Protein AF-A0A139Y3D6-F1 (afdb_monomer_lite)

Radius of gyration: 24.58 Å; chains: 1; bounding box: 36×64×79 Å

InterPro domains:
  IPR036974 PUA domain superfamily [G3DSA:2.30.130.10] (10-66)

Structure (mmCIF, N/CA/C/O backbone):
data_AF-A0A139Y3D6-F1
#
_entry.id   AF-A0A139Y3D6-F1
#
loop_
_atom_site.group_PDB
_atom_site.id
_atom_site.type_symbol
_atom_site.label_atom_id
_atom_site.label_alt_id
_atom_site.label_comp_id
_atom_site.label_asym_id
_atom_site.label_entity_id
_atom_site.label_seq_id
_atom_site.pdbx_PDB_ins_code
_atom_site.Cartn_x
_atom_site.Cartn_y
_atom_site.Cartn_z
_atom_site.occupancy
_atom_site.B_iso_or_equiv
_atom_site.auth_seq_id
_atom_site.auth_comp_id
_atom_site.auth_asym_id
_atom_site.auth_atom_id
_atom_site.pdbx_PDB_model_num
ATOM 1 N N . MET A 1 1 ? 10.081 -0.187 -56.828 1.00 41.38 1 MET A N 1
ATOM 2 C CA . MET A 1 1 ? 10.472 0.986 -56.020 1.00 41.38 1 MET A CA 1
ATOM 3 C C . MET A 1 1 ? 9.487 1.089 -54.872 1.00 41.38 1 MET A C 1
ATOM 5 O O . MET A 1 1 ? 8.309 1.287 -55.134 1.00 41.38 1 MET A O 1
ATOM 9 N N . GLY A 1 2 ? 9.932 0.800 -53.647 1.00 37.97 2 GLY A N 1
ATOM 10 C CA . GLY A 1 2 ? 9.081 0.778 -52.456 1.00 37.97 2 GLY A CA 1
ATOM 11 C C . GLY A 1 2 ? 8.904 2.177 -51.872 1.00 37.97 2 GLY A C 1
ATOM 12 O O . GLY A 1 2 ? 9.891 2.877 -51.662 1.00 37.97 2 GLY A O 1
ATOM 13 N N . GLY A 1 3 ? 7.654 2.571 -51.631 1.00 39.84 3 GLY A N 1
ATOM 14 C CA . GLY A 1 3 ? 7.305 3.747 -50.839 1.00 39.84 3 GLY A CA 1
ATOM 15 C C . GLY A 1 3 ? 7.191 3.350 -49.370 1.00 39.84 3 GLY A C 1
ATOM 16 O O . GLY A 1 3 ? 6.404 2.470 -49.027 1.00 39.84 3 GLY A O 1
ATOM 17 N N . LEU A 1 4 ? 8.017 3.963 -48.526 1.00 48.97 4 LEU A N 1
ATOM 18 C CA . LEU A 1 4 ? 8.002 3.815 -47.073 1.00 48.97 4 LEU A CA 1
ATOM 19 C C . LEU A 1 4 ? 6.720 4.461 -46.531 1.00 48.97 4 LEU A C 1
ATOM 21 O O . LEU A 1 4 ? 6.512 5.655 -46.727 1.00 48.97 4 LEU A O 1
ATOM 25 N N . SER A 1 5 ? 5.859 3.683 -45.870 1.00 48.88 5 SER A N 1
ATOM 26 C CA . SER A 1 5 ? 4.729 4.248 -45.133 1.00 48.88 5 SER A CA 1
ATOM 27 C C . SER A 1 5 ? 5.259 4.879 -43.849 1.00 48.88 5 SER A C 1
ATOM 29 O O . SER A 1 5 ? 5.822 4.180 -43.003 1.00 48.88 5 SER A O 1
ATOM 31 N N . GLU A 1 6 ? 5.091 6.189 -43.699 1.00 49.94 6 GLU A N 1
ATOM 32 C CA . GLU A 1 6 ? 5.333 6.889 -42.440 1.00 49.94 6 GLU A CA 1
ATOM 33 C C . GLU A 1 6 ? 4.369 6.349 -41.378 1.00 49.94 6 GLU A C 1
ATOM 35 O O . GLU A 1 6 ? 3.200 6.728 -41.312 1.00 49.94 6 GLU A O 1
ATOM 40 N N . SER A 1 7 ? 4.860 5.429 -40.546 1.00 46.31 7 SER A N 1
ATOM 41 C CA . SER A 1 7 ? 4.188 5.041 -39.311 1.00 46.31 7 SER A CA 1
ATOM 42 C C . SER A 1 7 ? 4.127 6.267 -38.414 1.00 46.31 7 SER A C 1
ATOM 44 O O . SER A 1 7 ? 5.116 6.642 -37.784 1.00 46.31 7 SER A O 1
ATOM 46 N N . THR A 1 8 ? 2.966 6.913 -38.377 1.00 48.47 8 THR A N 1
ATOM 47 C CA . THR A 1 8 ? 2.671 7.994 -37.443 1.00 48.47 8 THR A CA 1
ATOM 48 C C . THR A 1 8 ? 2.737 7.405 -36.038 1.00 48.47 8 THR A C 1
ATOM 50 O O . THR A 1 8 ? 1.818 6.728 -35.577 1.00 48.47 8 THR A O 1
ATOM 53 N N . VAL A 1 9 ? 3.875 7.586 -35.372 1.00 49.25 9 VAL A N 1
ATOM 54 C CA . VAL A 1 9 ? 4.044 7.196 -33.976 1.00 49.25 9 VAL A CA 1
ATOM 55 C C . VAL A 1 9 ? 3.118 8.103 -33.178 1.00 49.25 9 VAL A C 1
ATOM 57 O O . VAL A 1 9 ? 3.370 9.301 -33.062 1.00 49.25 9 VAL A O 1
ATOM 60 N N . PHE A 1 10 ? 2.011 7.553 -32.677 1.00 43.00 10 PHE A N 1
ATOM 61 C CA . PHE A 1 10 ? 1.154 8.239 -31.718 1.00 43.00 10 PHE A CA 1
ATOM 62 C C . PHE A 1 10 ? 2.015 8.608 -30.507 1.00 43.00 10 PHE A C 1
ATOM 64 O O . PHE A 1 10 ? 2.318 7.768 -29.660 1.00 43.00 10 PHE A O 1
ATOM 71 N N . ALA A 1 11 ? 2.446 9.865 -30.444 1.00 49.44 11 ALA A N 1
ATOM 72 C CA . ALA A 1 11 ? 3.097 10.415 -29.273 1.00 49.44 11 ALA A CA 1
ATOM 73 C C . ALA A 1 11 ? 2.023 10.574 -28.192 1.00 49.44 11 ALA A C 1
ATOM 75 O O . ALA A 1 11 ? 1.324 11.584 -28.128 1.00 49.44 11 ALA A O 1
ATOM 76 N N . ALA A 1 12 ? 1.843 9.529 -27.382 1.00 53.34 12 ALA A N 1
ATOM 77 C CA . ALA A 1 12 ? 1.034 9.613 -26.180 1.00 53.34 12 ALA A CA 1
ATOM 78 C C . ALA A 1 12 ? 1.601 10.734 -25.298 1.00 53.34 12 ALA A C 1
ATOM 80 O O . ALA A 1 12 ? 2.807 10.782 -25.041 1.00 53.34 12 ALA A O 1
ATOM 81 N N . SER A 1 13 ? 0.736 11.648 -24.856 1.00 56.06 13 SER A N 1
ATOM 82 C CA . SER A 1 13 ? 1.092 12.669 -23.869 1.00 56.06 13 SER A CA 1
ATOM 83 C C . SER A 1 13 ? 1.787 12.005 -22.673 1.00 56.06 13 SER A C 1
ATOM 85 O O . SER A 1 13 ? 1.305 10.952 -22.238 1.00 56.06 13 SER A O 1
ATOM 87 N N . PRO A 1 14 ? 2.881 12.574 -22.130 1.00 59.06 14 PRO A N 1
ATOM 88 C CA . PRO A 1 14 ? 3.584 11.976 -21.004 1.00 59.06 14 PRO A CA 1
ATOM 89 C C . PRO A 1 14 ? 2.593 11.764 -19.859 1.00 59.06 14 PRO A C 1
ATOM 91 O O . PRO A 1 14 ? 1.988 12.715 -19.364 1.00 59.06 14 PRO A O 1
ATOM 94 N N . CYS A 1 15 ? 2.378 10.502 -19.489 1.00 54.09 15 CYS A N 1
ATOM 95 C CA . CYS A 1 15 ? 1.517 10.166 -18.368 1.00 54.09 15 CYS A CA 1
ATOM 96 C C . CYS A 1 15 ? 2.105 10.800 -17.095 1.00 54.09 15 CYS A C 1
ATOM 98 O O . CYS A 1 15 ? 3.327 10.754 -16.903 1.00 54.09 15 CYS A O 1
ATOM 100 N N . PRO A 1 16 ? 1.273 11.416 -16.235 1.00 67.69 16 PRO A N 1
ATOM 101 C CA . PRO A 1 16 ? 1.727 11.919 -14.949 1.00 67.69 16 PRO A CA 1
ATOM 102 C C . PRO A 1 16 ? 2.501 10.829 -14.202 1.00 67.69 16 PRO A C 1
ATOM 104 O O . PRO A 1 16 ? 2.122 9.660 -14.236 1.00 67.69 16 PRO A O 1
ATOM 107 N N . ILE A 1 17 ? 3.584 11.198 -13.515 1.00 64.06 17 ILE A N 1
ATOM 108 C CA . ILE A 1 17 ? 4.440 10.251 -12.771 1.00 64.06 17 ILE A CA 1
ATOM 109 C C . ILE A 1 17 ? 3.619 9.427 -11.762 1.00 64.06 17 ILE A C 1
ATOM 111 O O . ILE A 1 17 ? 3.915 8.264 -11.510 1.00 64.06 17 ILE A O 1
ATOM 115 N N . GLU A 1 18 ? 2.551 10.020 -11.232 1.00 64.94 18 GLU A N 1
ATOM 116 C CA . GLU A 1 18 ? 1.557 9.398 -10.350 1.00 64.94 18 GLU A CA 1
ATOM 117 C C . GLU A 1 18 ? 0.762 8.242 -10.986 1.00 64.94 18 GLU A C 1
ATOM 119 O O . GLU A 1 18 ? 0.174 7.442 -10.263 1.00 64.94 18 GLU A O 1
ATOM 124 N N . CYS A 1 19 ? 0.773 8.111 -12.314 1.00 69.12 19 CYS A N 1
ATOM 125 C CA . CYS A 1 19 ? 0.124 7.029 -13.055 1.00 69.12 19 CYS A CA 1
ATOM 126 C C . CYS A 1 19 ? 1.093 5.912 -13.475 1.00 69.12 19 CYS A C 1
ATOM 128 O O . CYS A 1 19 ? 0.663 4.945 -14.104 1.00 69.12 19 CYS A O 1
ATOM 130 N N . LEU A 1 20 ? 2.390 6.025 -13.165 1.00 76.56 20 LEU A N 1
ATOM 131 C CA . LEU A 1 20 ? 3.364 4.986 -13.493 1.00 76.56 20 LEU A CA 1
ATOM 132 C C . LEU A 1 20 ? 3.302 3.849 -12.471 1.00 76.56 20 LEU A C 1
ATOM 134 O O . LEU A 1 20 ? 3.518 4.042 -11.275 1.00 76.56 20 LEU A O 1
ATOM 138 N N . GLU A 1 21 ? 3.061 2.632 -12.955 1.00 83.62 21 GLU A N 1
ATOM 139 C CA . GLU A 1 21 ? 3.120 1.432 -12.126 1.00 83.62 21 GLU A CA 1
ATOM 140 C C . GLU A 1 21 ? 4.574 1.120 -11.744 1.00 83.62 21 GLU A C 1
ATOM 142 O O . GLU A 1 21 ? 5.358 0.633 -12.558 1.00 83.62 21 GLU A O 1
ATOM 147 N N . ILE A 1 22 ? 4.939 1.391 -10.490 1.00 85.31 22 ILE A N 1
ATOM 148 C CA . ILE A 1 22 ? 6.315 1.211 -10.002 1.00 85.31 22 ILE A CA 1
ATOM 149 C C . ILE A 1 22 ? 6.581 -0.183 -9.413 1.00 85.31 22 ILE A C 1
ATOM 151 O O . ILE A 1 22 ? 7.724 -0.647 -9.421 1.00 85.31 22 ILE A O 1
ATOM 155 N N . ALA A 1 23 ? 5.543 -0.850 -8.901 1.00 89.44 23 ALA A N 1
ATOM 156 C CA . ALA A 1 23 ? 5.624 -2.173 -8.289 1.00 89.44 23 ALA A CA 1
ATOM 157 C C . ALA A 1 23 ? 4.249 -2.855 -8.217 1.00 89.44 23 ALA A C 1
ATOM 159 O O . ALA A 1 23 ? 3.218 -2.184 -8.184 1.00 89.44 23 ALA A O 1
ATOM 160 N N . ARG A 1 24 ? 4.258 -4.186 -8.102 1.00 92.00 24 ARG A N 1
ATOM 161 C CA . ARG A 1 24 ? 3.105 -5.022 -7.731 1.00 92.00 24 ARG A CA 1
ATOM 162 C C . ARG A 1 24 ? 3.402 -5.773 -6.444 1.00 92.00 24 ARG A C 1
ATOM 164 O O . ARG A 1 24 ? 4.555 -6.121 -6.197 1.00 92.00 24 ARG A O 1
ATOM 171 N N . CYS A 1 25 ? 2.383 -6.041 -5.634 1.00 95.12 25 CYS A N 1
ATOM 172 C CA . CYS A 1 25 ? 2.567 -6.793 -4.397 1.00 95.12 25 CYS A CA 1
ATOM 173 C C . CYS A 1 25 ? 1.326 -7.570 -3.955 1.00 95.12 25 CYS A C 1
ATOM 175 O O . CYS A 1 25 ? 0.215 -7.287 -4.405 1.00 95.12 25 CYS A O 1
ATOM 177 N N . ILE A 1 26 ? 1.538 -8.538 -3.058 1.00 95.69 26 ILE A N 1
ATOM 178 C CA . ILE A 1 26 ? 0.466 -9.165 -2.274 1.00 95.69 26 ILE A CA 1
ATOM 179 C C . ILE A 1 26 ? 0.199 -8.267 -1.066 1.00 95.69 26 ILE A C 1
ATOM 181 O O . ILE A 1 26 ? 1.123 -7.981 -0.304 1.00 95.69 26 ILE A O 1
ATOM 185 N N . SER A 1 27 ? -1.047 -7.819 -0.902 1.00 95.69 27 SER A N 1
ATOM 186 C CA . SER A 1 27 ? -1.436 -6.981 0.232 1.00 95.69 27 SER A CA 1
ATOM 187 C C . SER A 1 27 ? -2.040 -7.806 1.363 1.00 95.69 27 SER A C 1
ATOM 189 O O . SER A 1 27 ? -2.813 -8.730 1.118 1.00 95.69 27 SER A O 1
ATOM 191 N N . ASN A 1 28 ? -1.717 -7.415 2.594 1.00 94.06 28 ASN A N 1
ATOM 192 C CA . ASN A 1 28 ? -2.269 -7.980 3.825 1.00 94.06 28 ASN A CA 1
ATOM 193 C C . ASN A 1 28 ? -3.637 -7.381 4.194 1.00 94.06 28 ASN A C 1
ATOM 195 O O . ASN A 1 28 ? -4.285 -7.852 5.125 1.00 94.06 28 ASN A O 1
ATOM 199 N N . VAL A 1 29 ? -4.065 -6.327 3.494 1.00 95.50 29 VAL A N 1
ATOM 200 C CA . VAL A 1 29 ? -5.286 -5.573 3.789 1.00 95.50 29 VAL A CA 1
ATOM 201 C C . VAL A 1 29 ? -6.148 -5.426 2.540 1.00 95.50 29 VAL A C 1
ATOM 203 O O . VAL A 1 29 ? -5.665 -5.355 1.408 1.00 95.50 29 VAL A O 1
ATOM 206 N N . SER A 1 30 ? -7.457 -5.355 2.742 1.00 95.94 30 SER A N 1
ATOM 207 C CA . SER A 1 30 ? -8.422 -5.057 1.691 1.00 95.94 30 SER A CA 1
ATOM 208 C C . SER A 1 30 ? -8.332 -3.599 1.233 1.00 95.94 30 SER A C 1
ATOM 210 O O . SER A 1 30 ? -7.832 -2.711 1.926 1.00 95.94 30 SER A O 1
ATOM 212 N N . SER A 1 31 ? -8.901 -3.310 0.061 1.00 96.94 31 SER A N 1
ATOM 213 C CA . SER A 1 31 ? -8.966 -1.936 -0.456 1.00 96.94 31 SER A CA 1
ATOM 214 C C . SER A 1 31 ? -9.772 -0.981 0.439 1.00 96.94 31 SER A C 1
ATOM 216 O O . SER A 1 31 ? -9.489 0.218 0.467 1.00 96.94 31 SER A O 1
ATOM 218 N N . SER A 1 32 ? -10.765 -1.490 1.175 1.00 97.56 32 SER A N 1
ATOM 219 C CA . SER A 1 32 ? -11.537 -0.736 2.168 1.00 97.56 32 SER A CA 1
ATOM 220 C C . SER A 1 32 ? -10.692 -0.363 3.381 1.00 97.56 32 SER A C 1
ATOM 222 O O . SER A 1 32 ? -10.676 0.800 3.771 1.00 97.56 32 SER A O 1
ATOM 224 N N . GLU A 1 33 ? -9.943 -1.315 3.931 1.00 96.94 33 GLU A N 1
ATOM 225 C CA . GLU A 1 33 ? -9.070 -1.098 5.091 1.00 96.94 33 GLU A CA 1
ATOM 226 C C . GLU A 1 33 ? -7.915 -0.163 4.734 1.00 96.94 33 GLU A C 1
ATOM 228 O O . GLU A 1 33 ? -7.618 0.775 5.473 1.00 96.94 33 GLU A O 1
ATOM 233 N N . LEU A 1 34 ? -7.342 -0.330 3.537 1.00 96.81 34 LEU A N 1
ATOM 234 C CA . LEU A 1 34 ? -6.285 0.533 3.020 1.00 96.81 34 LEU A CA 1
ATOM 235 C C . LEU A 1 34 ? -6.702 2.012 2.992 1.00 96.81 34 LEU A C 1
ATOM 237 O O . LEU A 1 34 ? -5.889 2.886 3.282 1.00 96.81 34 LEU A O 1
ATOM 241 N N . LYS A 1 35 ? -7.969 2.312 2.669 1.00 97.12 35 LYS A N 1
ATOM 242 C CA . LYS A 1 35 ? -8.494 3.690 2.690 1.00 97.12 35 LYS A CA 1
ATOM 243 C C . LYS A 1 35 ? -8.534 4.273 4.101 1.00 97.12 35 LYS A C 1
ATOM 245 O O . LYS A 1 35 ? -8.304 5.469 4.248 1.00 97.12 35 LYS A O 1
ATOM 250 N N . VAL A 1 36 ? -8.812 3.447 5.108 1.00 97.44 36 VAL A N 1
ATOM 251 C CA . VAL A 1 36 ? -8.894 3.859 6.517 1.00 97.44 36 VAL A CA 1
ATOM 252 C C . VAL A 1 36 ? -7.503 4.157 7.081 1.00 97.44 36 VAL A C 1
ATOM 254 O O . VAL A 1 36 ? -7.312 5.171 7.750 1.00 97.44 3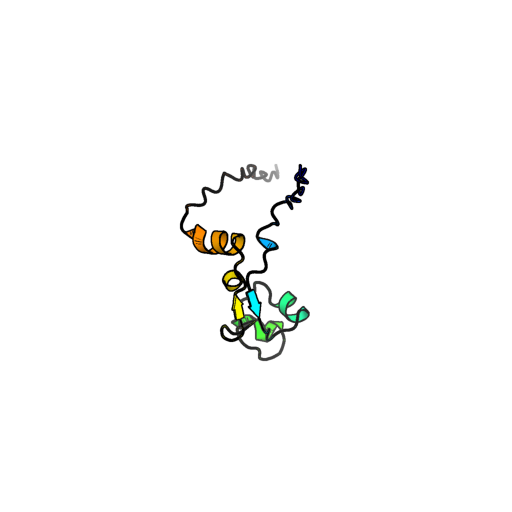6 VAL A O 1
ATOM 257 N N . ILE A 1 37 ? -6.518 3.307 6.782 1.00 96.88 37 ILE A N 1
ATOM 258 C CA . ILE A 1 37 ? -5.162 3.408 7.351 1.00 96.88 37 ILE A CA 1
AT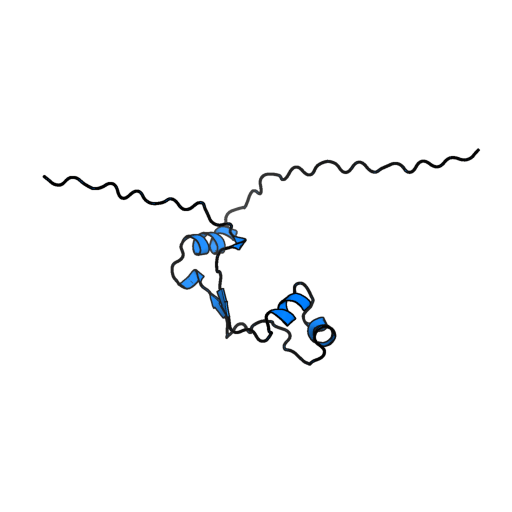OM 259 C C . ILE A 1 37 ? -4.198 4.267 6.518 1.00 96.88 37 ILE A C 1
ATOM 261 O O . ILE A 1 37 ? -3.057 4.499 6.924 1.00 96.88 37 ILE A O 1
ATOM 265 N N . LYS A 1 38 ? -4.624 4.763 5.348 1.00 96.06 38 LYS A N 1
ATOM 266 C CA . LYS A 1 38 ? -3.787 5.590 4.466 1.00 96.06 38 LYS A CA 1
ATOM 267 C C . LYS A 1 38 ? -3.254 6.821 5.208 1.00 96.06 38 LYS A C 1
ATOM 269 O O . LYS A 1 38 ? -4.017 7.645 5.701 1.00 96.06 38 LYS A O 1
ATOM 274 N N . GLY A 1 39 ? -1.929 6.967 5.229 1.00 96.00 39 GLY A N 1
ATOM 275 C CA . GLY A 1 39 ? -1.246 8.094 5.877 1.00 96.00 39 GLY A CA 1
ATOM 276 C C . GLY A 1 39 ? -1.163 8.001 7.405 1.00 96.00 39 GLY A C 1
ATOM 277 O O . GLY A 1 39 ? -0.718 8.955 8.039 1.00 96.00 39 GLY A O 1
ATOM 278 N N . ARG A 1 40 ? -1.576 6.878 8.003 1.00 97.38 40 ARG A N 1
ATOM 279 C CA . ARG A 1 40 ? -1.516 6.631 9.450 1.00 97.38 40 ARG A CA 1
ATOM 280 C C . ARG A 1 40 ? -0.243 5.874 9.820 1.00 97.38 40 ARG A C 1
ATOM 282 O O . ARG A 1 40 ? 0.360 5.213 8.975 1.00 97.38 40 ARG A O 1
ATOM 289 N N . LYS A 1 41 ? 0.178 5.978 11.083 1.00 97.06 41 LYS A N 1
ATOM 290 C CA . LYS A 1 41 ? 1.314 5.202 11.601 1.00 97.06 41 LYS A CA 1
ATOM 291 C C . LYS A 1 41 ? 0.906 3.740 11.776 1.00 97.06 41 LYS A C 1
ATOM 293 O O . LYS A 1 41 ? -0.215 3.473 12.196 1.00 97.06 41 LYS A O 1
ATOM 298 N N . SER A 1 42 ? 1.828 2.813 11.524 1.00 95.94 42 SER A N 1
ATOM 299 C CA . SER A 1 42 ? 1.584 1.367 11.642 1.00 95.94 42 SER A CA 1
ATOM 300 C C . SER A 1 42 ? 1.064 0.954 13.022 1.00 95.94 42 SER A C 1
ATOM 302 O O . SER A 1 42 ? 0.123 0.174 13.119 1.00 95.94 42 SER A O 1
ATOM 304 N N . GLY A 1 43 ? 1.592 1.560 14.091 1.00 96.38 43 GLY A N 1
ATOM 305 C CA . GLY A 1 43 ? 1.129 1.317 15.462 1.00 96.38 43 GLY A CA 1
ATOM 306 C C . GLY A 1 43 ? -0.334 1.701 15.727 1.00 96.38 43 GLY A C 1
ATOM 307 O O . GLY A 1 43 ? -0.910 1.234 16.702 1.00 96.38 43 GLY A O 1
ATOM 308 N N . GLU A 1 44 ? -0.954 2.512 14.863 1.00 96.06 44 GLU A N 1
ATOM 309 C CA . GLU A 1 44 ? -2.371 2.892 14.961 1.00 96.06 44 GLU A CA 1
ATOM 310 C C . GLU A 1 44 ? -3.292 1.912 14.213 1.00 96.06 44 GLU A C 1
ATOM 312 O O . GLU A 1 44 ? -4.512 1.999 14.342 1.00 96.06 44 GLU A O 1
ATOM 317 N N . PHE A 1 45 ? -2.750 0.984 13.412 1.00 96.81 45 PHE A N 1
ATOM 318 C CA . PHE A 1 45 ? -3.561 0.142 12.526 1.00 96.81 45 PHE A CA 1
ATOM 319 C C . PHE A 1 45 ? -4.521 -0.756 13.301 1.00 96.81 45 PHE A C 1
ATOM 321 O O . PHE A 1 45 ? -5.688 -0.854 12.930 1.00 96.81 45 PHE A O 1
ATOM 328 N N . ARG A 1 46 ? -4.064 -1.358 14.405 1.00 95.56 46 ARG A N 1
ATOM 329 C CA . ARG A 1 46 ? -4.908 -2.218 15.244 1.00 95.56 46 ARG A CA 1
ATOM 330 C C . ARG A 1 46 ? -6.127 -1.473 15.780 1.00 95.56 46 ARG A C 1
ATOM 332 O O . ARG A 1 46 ? -7.228 -2.012 15.758 1.00 95.56 46 ARG A O 1
ATOM 339 N N . ASP A 1 47 ? -5.930 -0.242 16.235 1.00 96.56 47 ASP A N 1
ATOM 340 C CA . ASP A 1 47 ? -6.998 0.556 16.835 1.00 96.56 47 ASP A CA 1
ATOM 341 C C . ASP A 1 47 ? -7.980 1.065 15.767 1.00 96.56 47 ASP A C 1
ATOM 343 O O . ASP A 1 47 ? -9.180 1.148 16.016 1.00 96.56 47 ASP A O 1
ATOM 347 N N . LEU A 1 48 ? -7.490 1.358 14.556 1.00 96.75 48 LEU A N 1
ATOM 348 C CA . LEU A 1 48 ? -8.315 1.792 13.425 1.00 96.75 48 LEU A CA 1
ATOM 349 C C . LEU A 1 48 ? -9.106 0.652 12.770 1.00 96.75 48 LEU A C 1
ATOM 351 O O . LEU A 1 48 ? -10.216 0.882 12.294 1.00 96.75 48 LEU A O 1
ATOM 355 N N . LEU A 1 49 ? -8.534 -0.552 12.709 1.00 96.19 49 LEU A N 1
ATOM 356 C CA . LEU A 1 49 ? -9.138 -1.712 12.048 1.00 96.19 49 LEU A CA 1
ATOM 357 C C . LEU A 1 49 ? -9.919 -2.616 13.011 1.00 96.19 49 LEU A C 1
ATOM 359 O O . LEU A 1 49 ? -10.787 -3.369 12.579 1.00 96.19 49 LEU A O 1
ATOM 363 N N . GLY A 1 50 ? -9.634 -2.545 14.313 1.00 96.19 50 GLY A N 1
ATOM 364 C CA . GLY A 1 50 ? -10.305 -3.343 15.340 1.00 96.19 50 GLY A CA 1
ATOM 365 C C . GLY A 1 50 ? -9.789 -4.780 15.468 1.00 96.19 50 GLY A C 1
ATOM 366 O O . GLY A 1 50 ? -10.390 -5.578 16.186 1.00 96.19 50 GLY A O 1
ATOM 367 N N . TYR A 1 51 ? -8.685 -5.128 14.803 1.00 95.19 51 TYR A N 1
ATOM 368 C CA . TYR A 1 51 ? -8.047 -6.442 14.901 1.00 95.19 51 TYR A CA 1
ATOM 369 C C . TYR A 1 51 ? -6.521 -6.330 14.800 1.00 95.19 51 TYR A C 1
ATOM 371 O O . TYR A 1 51 ? -5.982 -5.327 14.332 1.00 95.19 51 TYR A O 1
ATOM 379 N N . ALA A 1 52 ? -5.806 -7.352 15.276 1.00 93.00 52 ALA A N 1
ATOM 380 C CA . ALA A 1 52 ? -4.352 -7.404 15.159 1.00 93.00 52 ALA A CA 1
ATOM 381 C C . ALA A 1 52 ? -3.950 -7.617 13.692 1.00 93.00 52 ALA A C 1
ATOM 383 O O . ALA A 1 52 ? -4.270 -8.650 13.108 1.00 93.00 52 ALA A O 1
ATOM 384 N N . VAL A 1 53 ? -3.249 -6.643 13.119 1.00 92.25 53 VAL A N 1
ATOM 385 C CA . VAL A 1 53 ? -2.744 -6.667 11.743 1.00 92.25 53 VAL A CA 1
ATOM 386 C C . VAL A 1 53 ? -1.234 -6.464 11.752 1.00 92.25 53 VAL A C 1
ATOM 388 O O . VAL A 1 53 ? -0.697 -5.861 12.686 1.00 92.25 53 VAL A O 1
ATOM 391 N N . ASP A 1 54 ? -0.562 -6.949 10.711 1.00 92.62 54 ASP A N 1
ATOM 392 C CA . ASP A 1 54 ? 0.841 -6.632 10.475 1.00 92.62 54 ASP A CA 1
ATOM 393 C C . ASP A 1 54 ? 1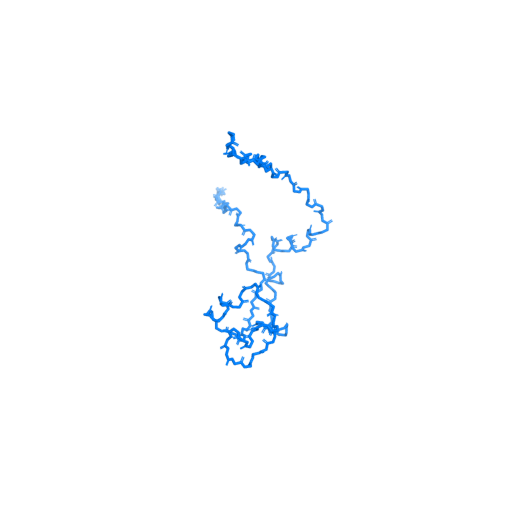.045 -5.115 10.353 1.00 92.62 54 ASP A C 1
ATOM 395 O O . ASP A 1 54 ? 0.195 -4.376 9.850 1.00 92.62 54 ASP A O 1
ATOM 399 N N . GLU A 1 55 ? 2.216 -4.644 10.774 1.00 93.44 55 GLU A N 1
ATOM 400 C CA . GLU A 1 55 ? 2.583 -3.222 10.715 1.00 93.44 55 GLU A CA 1
ATOM 401 C C . GLU A 1 55 ? 2.796 -2.703 9.279 1.00 93.44 55 GLU A C 1
ATOM 403 O O . GLU A 1 55 ? 3.005 -1.510 9.052 1.00 93.44 55 GLU A O 1
ATOM 408 N N . GLU A 1 56 ? 2.730 -3.592 8.294 1.00 94.88 56 GLU A N 1
ATOM 409 C CA . GLU A 1 56 ? 3.017 -3.343 6.891 1.00 94.88 56 GLU A CA 1
ATOM 410 C C . GLU A 1 56 ? 1.847 -3.763 5.994 1.00 94.88 56 GLU A C 1
ATOM 412 O O . GLU A 1 56 ? 1.241 -4.820 6.150 1.00 94.88 56 GLU A O 1
ATOM 417 N N . VAL A 1 57 ? 1.550 -2.925 4.996 1.00 96.00 57 VAL A N 1
ATOM 418 C CA . VAL A 1 57 ? 0.490 -3.182 4.002 1.00 96.00 57 VAL A CA 1
ATOM 419 C C . VAL A 1 57 ? 0.856 -4.338 3.067 1.00 96.00 57 VAL A C 1
ATOM 421 O O . VAL A 1 57 ? -0.025 -5.055 2.587 1.00 96.00 57 VAL A O 1
ATOM 424 N N . ALA A 1 58 ? 2.148 -4.483 2.778 1.00 96.38 58 ALA A N 1
ATOM 425 C CA . ALA A 1 58 ? 2.722 -5.555 1.982 1.00 96.38 58 ALA A CA 1
ATOM 426 C C . ALA A 1 58 ? 4.162 -5.798 2.441 1.00 96.38 58 ALA A C 1
ATOM 428 O O . ALA A 1 58 ? 4.973 -4.868 2.470 1.00 96.38 58 ALA A O 1
ATOM 429 N N . HIS A 1 59 ? 4.487 -7.047 2.763 1.00 95.75 59 HIS A N 1
ATOM 430 C CA . HIS A 1 59 ? 5.843 -7.424 3.144 1.00 95.75 59 HIS A CA 1
ATOM 431 C C . HIS A 1 59 ? 6.807 -7.294 1.959 1.00 95.75 59 HIS A C 1
ATOM 433 O O . HIS A 1 59 ? 6.476 -7.657 0.829 1.00 95.75 59 HIS A O 1
ATOM 439 N N . ARG A 1 60 ? 8.049 -6.859 2.212 1.00 94.12 60 ARG A N 1
ATOM 440 C CA . ARG A 1 60 ? 9.079 -6.647 1.171 1.00 94.12 60 ARG A CA 1
ATOM 441 C C . ARG A 1 60 ? 9.363 -7.873 0.297 1.00 94.12 60 ARG A C 1
ATOM 443 O O . ARG A 1 60 ? 9.730 -7.714 -0.860 1.00 94.12 60 ARG A O 1
ATOM 450 N N . GLN A 1 61 ? 9.207 -9.085 0.835 1.00 95.31 61 GLN A N 1
ATOM 451 C CA . GLN A 1 61 ? 9.413 -10.322 0.068 1.00 95.31 61 GLN A CA 1
ATOM 452 C C . GLN A 1 61 ? 8.282 -10.587 -0.935 1.00 95.31 61 GLN A C 1
ATOM 454 O O . GLN A 1 61 ? 8.452 -11.398 -1.838 1.00 95.31 61 GLN A O 1
ATOM 459 N N . HIS A 1 62 ? 7.143 -9.907 -0.794 1.00 94.56 62 HIS A N 1
ATOM 460 C CA . HIS A 1 62 ? 5.978 -10.043 -1.666 1.00 94.56 62 HIS A CA 1
ATOM 461 C C . HIS A 1 62 ? 5.836 -8.867 -2.643 1.00 94.56 62 HIS A C 1
ATOM 463 O O . HIS A 1 62 ? 4.773 -8.708 -3.240 1.00 94.56 62 HIS A O 1
ATOM 469 N N . ILE A 1 63 ? 6.873 -8.035 -2.802 1.00 94.38 63 ILE A N 1
ATOM 470 C CA . ILE A 1 63 ? 6.891 -6.890 -3.721 1.00 94.38 63 ILE A CA 1
ATOM 471 C C . ILE A 1 63 ? 7.769 -7.217 -4.932 1.00 94.38 63 ILE A C 1
ATOM 473 O O . ILE A 1 63 ? 8.923 -7.614 -4.789 1.00 94.38 63 ILE A O 1
ATOM 477 N N . VAL A 1 64 ? 7.240 -6.981 -6.132 1.00 91.44 64 VAL A N 1
ATOM 478 C CA . VAL A 1 64 ? 7.964 -7.068 -7.405 1.00 91.44 64 VAL A CA 1
ATOM 479 C C . VAL A 1 64 ? 8.025 -5.678 -8.032 1.00 91.44 64 VAL A C 1
ATOM 481 O O . VAL A 1 64 ? 6.989 -5.077 -8.313 1.00 91.44 64 VAL A O 1
ATOM 484 N N . PHE A 1 65 ? 9.232 -5.160 -8.268 1.00 86.88 65 PHE A N 1
ATOM 485 C CA . PHE A 1 65 ? 9.431 -3.844 -8.880 1.00 86.88 65 PHE A CA 1
ATOM 486 C C . PHE A 1 65 ? 9.316 -3.900 -10.405 1.00 86.88 65 PHE A C 1
ATOM 488 O O . PHE A 1 65 ? 10.093 -4.573 -11.082 1.00 86.88 65 PHE A O 1
ATOM 495 N N . THR A 1 66 ? 8.399 -3.110 -10.962 1.00 79.69 66 THR A N 1
ATOM 496 C CA . THR A 1 66 ? 8.113 -3.065 -12.406 1.00 79.69 66 THR A CA 1
ATOM 497 C C . THR A 1 66 ? 9.249 -2.422 -13.209 1.00 79.69 66 THR A C 1
ATOM 499 O O . THR A 1 66 ? 9.404 -2.691 -14.397 1.00 79.69 66 THR A O 1
ATOM 502 N N . PHE A 1 67 ? 10.112 -1.634 -12.555 1.00 68.88 67 PHE A N 1
ATOM 503 C CA . PHE A 1 67 ? 11.350 -1.083 -13.131 1.00 68.88 67 PHE A CA 1
ATOM 504 C C . PHE A 1 67 ? 12.229 -2.158 -13.790 1.00 68.88 67 PHE A C 1
ATOM 506 O O . PHE A 1 67 ? 12.896 -1.885 -14.788 1.00 68.88 67 PHE A O 1
ATOM 513 N N . MET A 1 68 ? 12.208 -3.386 -13.264 1.00 63.28 68 MET A N 1
ATOM 514 C CA . MET A 1 68 ? 13.034 -4.485 -13.766 1.00 63.28 68 MET A CA 1
ATOM 515 C C . MET A 1 68 ? 12.532 -5.062 -15.100 1.00 63.28 68 MET A C 1
ATOM 517 O O . MET A 1 68 ? 13.271 -5.788 -15.754 1.00 63.28 68 MET A O 1
ATOM 521 N N . ASN A 1 69 ? 11.329 -4.683 -15.549 1.00 65.88 69 ASN A N 1
ATOM 522 C CA . ASN A 1 69 ? 10.722 -5.165 -16.794 1.00 65.88 69 ASN A CA 1
ATOM 523 C C . ASN A 1 69 ? 11.074 -4.315 -18.034 1.00 65.88 69 ASN A C 1
ATOM 525 O O . ASN A 1 69 ? 10.433 -4.452 -19.071 1.00 65.88 69 ASN A O 1
ATOM 529 N N . GLY A 1 70 ? 12.077 -3.430 -17.953 1.00 60.94 70 GLY A N 1
ATOM 530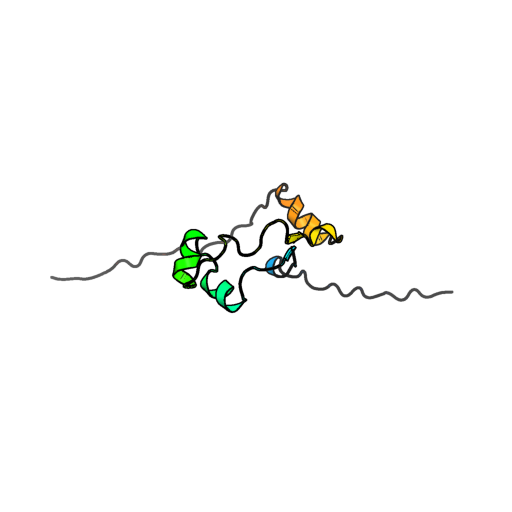 C CA . GLY A 1 70 ? 12.595 -2.690 -19.117 1.00 60.94 70 GLY A CA 1
ATOM 531 C C . GLY A 1 70 ? 11.900 -1.357 -19.422 1.00 60.94 70 GLY A C 1
ATOM 532 O O . GLY A 1 70 ? 12.078 -0.806 -20.506 1.00 60.94 70 GLY A O 1
ATOM 533 N N . HIS A 1 71 ? 11.129 -0.802 -18.482 1.00 68.12 71 HIS A N 1
ATOM 534 C CA . HIS A 1 71 ? 10.461 0.488 -18.674 1.00 68.12 71 HIS A CA 1
ATOM 535 C C . HIS A 1 71 ? 11.445 1.665 -18.485 1.00 68.12 71 HIS A C 1
ATOM 537 O O . HIS A 1 71 ? 11.622 2.181 -17.378 1.00 68.12 71 HIS A O 1
ATOM 543 N N . GLU A 1 72 ? 12.088 2.099 -19.574 1.00 67.88 72 GLU A N 1
ATOM 544 C CA . GLU A 1 72 ? 13.103 3.175 -19.632 1.00 67.88 72 GLU A CA 1
ATOM 545 C C . GLU A 1 72 ? 12.703 4.466 -18.890 1.00 67.88 72 GLU A C 1
ATOM 547 O O . GLU A 1 72 ? 13.528 5.061 -18.194 1.00 67.88 72 GLU A O 1
ATOM 552 N N . ALA A 1 73 ? 11.431 4.879 -18.956 1.00 69.88 73 ALA A N 1
ATOM 553 C CA . ALA A 1 73 ? 10.948 6.074 -18.255 1.00 69.88 73 ALA A CA 1
ATOM 554 C C . ALA A 1 73 ? 10.963 5.911 -16.725 1.00 69.88 73 ALA A C 1
ATOM 556 O O . ALA A 1 73 ? 11.322 6.837 -15.997 1.00 69.88 73 ALA A O 1
ATOM 557 N N . LEU A 1 74 ? 10.635 4.712 -16.231 1.00 68.38 74 LEU A N 1
ATOM 558 C CA . LEU A 1 74 ? 10.669 4.413 -14.800 1.00 68.38 74 LEU A CA 1
ATOM 559 C C . LEU A 1 74 ? 12.117 4.264 -14.327 1.00 68.38 74 LEU A C 1
ATOM 561 O O . LEU A 1 74 ? 12.467 4.703 -13.234 1.00 68.38 74 LEU A O 1
ATOM 565 N N . LYS A 1 75 ? 12.982 3.719 -15.191 1.00 69.06 75 LYS A N 1
ATOM 566 C CA . LYS A 1 75 ? 14.418 3.636 -14.937 1.00 69.06 75 LYS A CA 1
ATOM 567 C C . LYS A 1 75 ? 15.076 4.995 -14.825 1.00 69.06 75 LYS A C 1
ATOM 569 O O . LYS A 1 75 ? 15.774 5.257 -13.847 1.00 69.06 75 LYS A O 1
ATOM 574 N N . SER A 1 76 ? 14.768 5.870 -15.769 1.00 71.31 76 SER A N 1
ATOM 575 C CA . SER A 1 76 ? 15.174 7.266 -15.735 1.00 71.31 76 SER A CA 1
ATOM 576 C C . SER A 1 76 ? 14.655 7.953 -14.473 1.00 71.31 76 SER A C 1
ATOM 578 O O . SER A 1 76 ? 15.447 8.557 -13.768 1.00 71.31 76 SER A O 1
ATOM 580 N N . PHE A 1 77 ? 13.381 7.797 -14.103 1.00 71.25 77 PHE A N 1
ATOM 581 C CA . PHE A 1 77 ? 12.830 8.416 -12.890 1.00 71.25 77 PHE A CA 1
ATOM 582 C C . PHE A 1 77 ? 13.502 7.934 -11.591 1.00 71.25 77 PHE A C 1
ATOM 584 O O . PHE A 1 77 ? 13.905 8.750 -10.760 1.00 71.25 77 PHE A O 1
ATOM 591 N N . CYS A 1 78 ? 13.659 6.619 -11.411 1.00 67.88 78 CYS A N 1
ATOM 592 C CA . CYS A 1 78 ? 14.257 6.049 -10.202 1.00 67.88 78 CYS A CA 1
ATOM 593 C C . CYS A 1 78 ? 15.748 6.403 -10.061 1.00 67.88 78 CYS A C 1
ATOM 595 O O . CYS A 1 78 ? 16.204 6.672 -8.951 1.00 67.88 78 CYS A O 1
ATOM 597 N N . LEU A 1 79 ? 16.501 6.432 -11.169 1.00 69.69 79 LEU A N 1
ATOM 598 C CA . LEU A 1 79 ? 17.944 6.706 -11.169 1.00 69.69 79 LEU A CA 1
ATOM 599 C C . LEU A 1 79 ? 18.277 8.209 -11.244 1.00 69.69 79 LEU A C 1
ATOM 601 O O . LEU A 1 79 ? 19.300 8.641 -10.709 1.00 69.69 79 LEU A O 1
ATOM 605 N N . ALA A 1 80 ? 17.413 9.036 -11.845 1.00 62.22 80 ALA A N 1
ATOM 606 C CA . ALA A 1 80 ? 17.629 10.479 -11.992 1.00 62.22 80 ALA A CA 1
ATOM 607 C C . ALA A 1 80 ? 17.479 11.272 -10.685 1.00 62.22 80 ALA A C 1
ATOM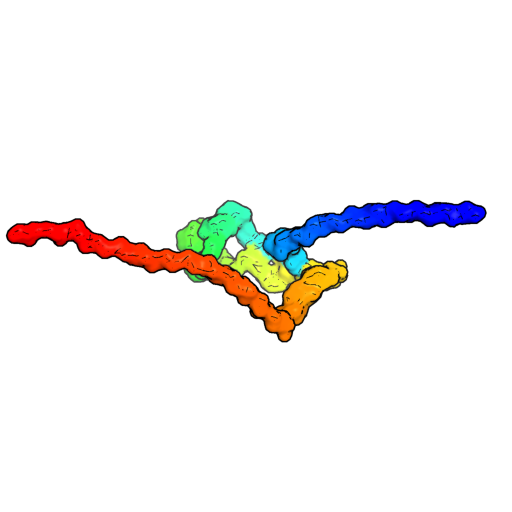 609 O O . ALA A 1 80 ? 17.750 12.471 -10.679 1.00 62.22 80 ALA A O 1
ATOM 610 N N . LYS A 1 81 ? 17.154 10.644 -9.545 1.00 53.84 81 LYS A N 1
ATOM 611 C CA . LYS A 1 81 ? 17.238 11.309 -8.230 1.00 53.84 81 LYS A CA 1
ATOM 612 C C . LYS A 1 81 ? 18.652 11.797 -7.858 1.00 53.84 81 LYS A C 1
ATOM 614 O O . LYS A 1 81 ? 18.776 12.571 -6.915 1.00 53.84 81 LYS A O 1
ATOM 619 N N . HIS A 1 82 ? 19.694 11.444 -8.618 1.00 45.22 82 HIS A N 1
ATOM 620 C CA . HIS A 1 82 ? 21.023 12.069 -8.513 1.00 45.22 82 HIS A CA 1
ATOM 621 C C . HIS A 1 82 ? 21.247 13.286 -9.435 1.00 45.22 82 HIS A C 1
ATOM 623 O O . HIS A 1 82 ? 22.245 13.990 -9.283 1.00 45.22 82 HIS A O 1
ATOM 629 N N . ALA A 1 83 ? 20.325 13.601 -10.346 1.00 47.94 83 ALA A N 1
ATOM 630 C CA . ALA A 1 83 ? 20.399 14.767 -11.220 1.00 47.94 83 ALA A CA 1
ATOM 631 C C . ALA A 1 83 ? 19.437 15.856 -10.720 1.00 47.94 83 ALA A C 1
ATOM 633 O O . ALA A 1 83 ? 18.288 15.934 -11.136 1.00 47.94 83 ALA A O 1
ATOM 634 N N . LYS A 1 84 ? 19.924 16.666 -9.769 1.00 43.91 84 LYS A N 1
ATOM 635 C CA . LYS A 1 84 ? 19.399 17.971 -9.312 1.00 43.91 84 LYS A CA 1
ATOM 636 C C . LYS A 1 84 ? 18.062 18.393 -9.953 1.00 43.91 84 LYS A C 1
ATOM 638 O O . LYS A 1 84 ? 18.051 19.104 -10.956 1.00 43.91 84 LYS A O 1
ATOM 643 N N . PHE A 1 85 ? 16.940 18.050 -9.322 1.00 44.06 85 PHE A N 1
ATOM 644 C CA . PHE A 1 85 ? 15.672 18.715 -9.618 1.00 44.06 85 PHE A CA 1
ATOM 645 C C . PHE A 1 85 ? 15.773 20.174 -9.148 1.00 44.06 85 PHE A C 1
ATOM 647 O O . PHE A 1 85 ? 15.576 20.480 -7.973 1.00 44.06 85 PHE A O 1
ATOM 654 N N . LYS A 1 86 ? 16.090 21.096 -10.066 1.00 41.97 86 LYS A N 1
ATOM 655 C CA . LYS A 1 86 ? 15.680 22.495 -9.919 1.00 41.97 86 LYS A CA 1
ATOM 656 C C . LYS A 1 86 ? 14.168 22.519 -10.122 1.00 41.97 86 LYS A C 1
ATOM 658 O O . LYS A 1 86 ? 13.689 22.594 -11.248 1.00 41.97 86 LYS A O 1
ATOM 663 N N . LEU A 1 87 ? 13.430 22.405 -9.024 1.00 44.69 87 LEU A N 1
ATOM 664 C CA . LEU A 1 87 ? 12.013 22.731 -8.993 1.00 44.69 87 LEU A CA 1
ATOM 665 C C . LEU A 1 87 ? 11.901 24.233 -9.294 1.00 44.69 87 LEU A C 1
ATOM 667 O O . LEU A 1 87 ? 12.249 25.065 -8.458 1.00 44.69 87 LEU A O 1
ATOM 671 N N . ALA A 1 88 ? 11.525 24.577 -10.527 1.00 41.12 88 ALA A N 1
ATOM 672 C CA . ALA A 1 88 ? 11.191 25.946 -10.889 1.00 41.12 88 ALA A CA 1
ATOM 673 C C . ALA A 1 88 ? 10.022 26.407 -10.008 1.00 41.1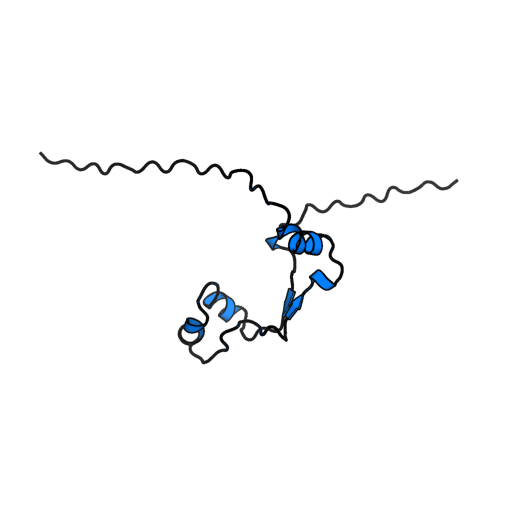2 88 ALA A C 1
ATOM 675 O O . ALA A 1 88 ? 9.064 25.664 -9.796 1.00 41.12 88 ALA A O 1
ATOM 676 N N . GLY A 1 89 ? 10.182 27.603 -9.441 1.00 37.81 89 GLY A N 1
ATOM 677 C CA . GLY A 1 89 ? 9.369 28.142 -8.363 1.00 37.81 89 GLY A CA 1
ATOM 678 C C . GLY A 1 89 ? 7.872 28.054 -8.627 1.00 37.81 89 GLY A C 1
ATOM 679 O O . GLY A 1 89 ? 7.354 28.583 -9.607 1.00 37.81 89 GLY A O 1
ATOM 680 N N . ARG A 1 90 ? 7.179 27.421 -7.687 1.00 34.62 90 ARG A N 1
ATOM 681 C CA . ARG A 1 90 ? 5.768 27.669 -7.442 1.00 34.62 90 ARG A CA 1
ATOM 682 C C . ARG A 1 90 ? 5.693 28.997 -6.689 1.00 34.62 90 ARG A C 1
ATOM 684 O O . ARG A 1 90 ? 6.092 29.074 -5.532 1.00 34.62 90 ARG A O 1
ATOM 691 N N . THR A 1 91 ? 5.277 30.050 -7.385 1.00 38.19 91 THR A N 1
ATOM 692 C CA . THR A 1 91 ? 4.943 31.340 -6.779 1.00 38.19 91 THR A CA 1
ATOM 693 C C . THR A 1 91 ? 3.704 31.133 -5.916 1.00 38.19 91 THR A C 1
ATOM 695 O O . THR A 1 91 ? 2.593 31.021 -6.430 1.00 38.19 91 THR A O 1
ATOM 698 N N . GLU A 1 92 ? 3.903 31.012 -4.608 1.00 41.59 92 GLU A N 1
ATOM 699 C CA . GLU A 1 92 ? 2.822 31.105 -3.630 1.00 41.59 92 GLU A CA 1
ATOM 700 C C . GLU A 1 92 ? 2.255 32.541 -3.675 1.00 41.59 92 GLU A C 1
ATOM 702 O O . GLU A 1 92 ? 3.039 33.497 -3.692 1.00 41.59 92 GLU A O 1
ATOM 707 N N . PRO A 1 93 ? 0.926 32.745 -3.721 1.00 43.12 93 PRO A N 1
ATOM 708 C CA . PRO A 1 93 ? 0.354 34.071 -3.525 1.00 43.12 93 PRO A CA 1
ATOM 709 C C . PRO A 1 93 ? 0.532 34.503 -2.056 1.00 43.12 93 PRO A C 1
ATOM 711 O O . PRO A 1 93 ? 0.394 33.671 -1.155 1.00 43.12 93 PRO A O 1
ATOM 714 N N . PRO A 1 94 ? 0.841 35.783 -1.780 1.00 37.22 94 PRO A N 1
ATOM 715 C CA . PRO A 1 94 ? 1.053 36.258 -0.419 1.00 37.22 94 PRO A CA 1
ATOM 716 C C . PRO A 1 94 ? -0.243 36.178 0.397 1.00 37.22 94 PRO A C 1
ATOM 718 O O . PRO A 1 94 ? -1.261 36.771 0.048 1.00 37.22 94 PRO A O 1
ATOM 721 N N . PHE A 1 95 ? -0.175 35.450 1.510 1.00 37.84 95 PHE A N 1
ATOM 722 C CA . PHE A 1 95 ? -1.184 35.432 2.563 1.00 37.84 95 PHE A CA 1
ATOM 723 C C . PHE A 1 95 ? -1.088 36.746 3.355 1.00 37.84 95 PHE A C 1
ATOM 725 O O . PHE A 1 95 ? -0.256 36.877 4.253 1.00 37.84 95 PHE A O 1
ATOM 732 N N . THR A 1 96 ? -1.890 37.752 3.005 1.00 44.00 96 THR A N 1
ATOM 733 C CA . THR A 1 96 ? -2.093 38.937 3.853 1.00 44.00 96 THR A CA 1
ATOM 734 C C . THR A 1 96 ? -3.074 38.593 4.967 1.00 44.00 96 THR A C 1
ATOM 736 O O . THR A 1 96 ? -4.233 38.286 4.703 1.00 44.00 96 THR A O 1
ATOM 739 N N . GLN A 1 97 ? -2.580 38.621 6.207 1.00 44.03 97 GLN A N 1
ATOM 740 C CA . GLN A 1 97 ? -3.374 38.471 7.424 1.00 44.03 97 GLN A CA 1
ATOM 741 C C . GLN A 1 97 ? -4.420 39.585 7.517 1.00 44.03 97 GLN A C 1
ATOM 743 O O . GLN A 1 97 ? -4.089 40.768 7.425 1.00 44.03 97 GLN A O 1
ATOM 748 N N . GLU A 1 98 ? -5.672 39.192 7.732 1.00 42.31 98 GLU A N 1
ATOM 749 C CA . GLU A 1 98 ? -6.735 40.106 8.126 1.00 42.31 98 GLU A CA 1
ATOM 750 C C . GLU A 1 98 ? -6.440 40.651 9.528 1.00 42.31 98 GLU A C 1
ATOM 752 O O . GLU A 1 98 ? -6.254 39.894 10.483 1.00 42.31 98 GLU A O 1
ATOM 757 N N . ALA A 1 99 ? -6.353 41.977 9.638 1.00 41.72 99 ALA A N 1
ATOM 758 C CA . ALA A 1 99 ? -6.284 42.673 10.911 1.00 41.72 99 ALA A CA 1
ATOM 759 C C . ALA A 1 99 ? -7.695 42.738 11.508 1.00 41.72 99 ALA A C 1
ATOM 761 O O . ALA A 1 99 ? -8.561 43.480 11.037 1.00 41.72 99 ALA A O 1
ATOM 762 N N . ASP A 1 100 ? -7.910 41.924 12.538 1.00 41.56 100 ASP A N 1
ATOM 763 C CA . ASP A 1 100 ? -9.121 41.904 13.348 1.00 41.56 100 ASP A CA 1
ATOM 764 C C . ASP A 1 100 ? -9.371 43.301 13.940 1.00 41.56 100 ASP A C 1
ATOM 766 O O . ASP A 1 100 ? -8.538 43.867 14.651 1.00 41.56 100 ASP A O 1
ATOM 770 N N . SER A 1 101 ? -10.510 43.881 13.569 1.00 51.00 101 SER A N 1
ATOM 771 C CA . SER A 1 101 ? -10.950 45.221 13.946 1.00 51.00 101 SER A CA 1
ATOM 772 C C . SER A 1 101 ? -12.215 45.098 14.794 1.00 51.00 101 SER A C 1
ATOM 774 O O . SER A 1 101 ? -13.289 44.852 14.247 1.00 51.00 101 SER A O 1
ATOM 776 N N . ARG A 1 102 ? -12.107 45.285 16.116 1.00 49.53 102 ARG A N 1
ATOM 777 C CA . ARG A 1 102 ? -13.214 45.616 17.048 1.00 49.53 102 ARG A CA 1
ATOM 778 C C . ARG A 1 102 ? -12.607 46.471 18.173 1.00 49.53 102 ARG A C 1
ATOM 780 O O . ARG A 1 102 ? -11.772 45.956 18.904 1.00 49.53 102 ARG A O 1
ATOM 787 N N . THR A 1 103 ? -12.702 47.803 18.198 1.00 46.91 103 THR A N 1
ATOM 788 C CA . THR A 1 103 ? -13.832 48.741 18.430 1.00 46.91 103 THR A CA 1
ATOM 789 C C . THR A 1 103 ? -14.419 48.700 19.848 1.00 46.91 103 THR A C 1
ATOM 791 O O . THR A 1 103 ? -14.851 47.644 20.301 1.00 46.91 103 THR A O 1
ATOM 794 N N . GLY A 1 104 ? -14.498 49.882 20.476 1.00 44.94 104 GLY A N 1
ATOM 795 C CA . GLY A 1 104 ? -15.226 50.209 21.715 1.00 44.94 104 GLY A CA 1
ATOM 796 C C . GLY A 1 104 ? -14.410 51.208 22.542 1.00 44.94 104 GLY A C 1
ATOM 797 O O . GLY A 1 104 ? -13.442 50.797 23.169 1.00 44.94 104 GLY A O 1
ATOM 798 N N . GLU A 1 105 ? -14.513 52.510 22.255 1.00 42.06 105 GLU A N 1
ATOM 799 C CA . GLU A 1 105 ? -15.372 53.490 22.967 1.00 42.06 105 GLU A CA 1
ATOM 800 C C . GLU A 1 105 ? -14.942 53.755 24.416 1.00 42.06 105 GLU A C 1
ATOM 802 O O . GLU A 1 105 ? -15.037 52.836 25.258 1.00 42.06 105 GLU A O 1
#

Sequence (105 aa):
MGGLSESTVFAASPCPIECLEIARCISNVSSSELKVIKGRKSGEFRDLLGYAVDEEVAHRQHIVFTFMNGHEALKSFCLAKHAKFKLAGRTEPPFTQEADSRTGE

Secondary structure (DSSP, 8-state):
-PPPP------PPPPPGGGS--EEE--SS-HHHHHHHTT--GGGHHHHHSS---SSSS-GGGEEEGGGGT-HHHHHHHHGGGS--------PPP-----------

Organism: NCBI:txid1074872

pLDDT: mean 70.81, std 22.7, range [34.62, 97.56]

Foldseek 3Di:
DDDDDPPPPPPDDPDPPVPDDFKDFDFQDDPVLCVQCPPHFLVCSCVSVVHDGDSDRGDPVGMDTCVVVPPVVSVCVVPCVVPDPPPDDDPDDDDDDDDDDDDDD